Protein AF-A0A3N5EIU3-F1 (afdb_monomer)

Secondary structure (DSSP, 8-state):
-------SSS-S---S-HHHHHHHHHHHHHHHHHHHHHHHT--HHHHHHHHHHHHHHIIIIIHHHHHHHHHTT-TTHHHHHHHHHHHHHHHHHHHTTTTT-HHHHHHHHHHHHHHHHHHHHHHTT-

Structure (mmCIF, N/CA/C/O backbone):
data_AF-A0A3N5EIU3-F1
#
_entry.id   AF-A0A3N5EIU3-F1
#
loop_
_atom_site.group_PDB
_atom_site.id
_atom_site.type_symbol
_atom_site.label_atom_id
_atom_site.label_alt_id
_atom_site.label_comp_id
_atom_site.label_asym_id
_atom_site.label_entity_id
_atom_site.label_seq_id
_atom_site.pdbx_PDB_ins_code
_atom_site.Cartn_x
_atom_site.Cartn_y
_atom_site.Cartn_z
_atom_site.occupancy
_atom_site.B_iso_or_equiv
_atom_site.auth_seq_id
_atom_site.auth_comp_id
_atom_site.auth_asym_id
_atom_site.auth_atom_id
_atom_site.pdbx_PDB_model_num
ATOM 1 N N . MET A 1 1 ? 30.788 12.835 -22.966 1.00 32.69 1 MET A N 1
ATOM 2 C CA . MET A 1 1 ? 31.059 13.061 -21.532 1.00 32.69 1 MET A CA 1
ATOM 3 C C . MET A 1 1 ? 29.798 13.658 -20.934 1.00 32.69 1 MET A C 1
ATOM 5 O O . MET A 1 1 ? 29.533 14.825 -21.178 1.00 32.69 1 MET A O 1
ATOM 9 N N . VAL A 1 2 ? 28.958 12.848 -20.289 1.00 32.75 2 VAL A N 1
ATOM 10 C CA . VAL A 1 2 ? 27.750 13.352 -19.618 1.00 32.75 2 VAL A CA 1
ATOM 11 C C . VAL A 1 2 ? 28.156 13.711 -18.195 1.00 32.75 2 VAL A C 1
ATOM 13 O O . VAL A 1 2 ? 28.600 12.854 -17.438 1.00 32.75 2 VAL A O 1
ATOM 16 N N . THR A 1 3 ? 28.107 15.000 -17.883 1.00 31.33 3 THR A N 1
ATOM 17 C CA . THR A 1 3 ? 28.478 15.566 -16.587 1.00 31.33 3 THR A CA 1
ATOM 18 C C . THR A 1 3 ? 27.402 15.250 -15.554 1.00 31.33 3 THR A C 1
ATOM 20 O O . THR A 1 3 ? 26.261 15.689 -15.691 1.00 31.33 3 THR A O 1
ATOM 23 N N . THR A 1 4 ? 27.769 14.501 -14.517 1.00 38.25 4 THR A N 1
ATOM 24 C CA . THR A 1 4 ? 26.962 14.289 -13.312 1.00 38.25 4 THR A CA 1
ATOM 25 C C . THR A 1 4 ? 26.949 15.577 -12.492 1.00 38.25 4 THR A C 1
ATOM 27 O O . THR A 1 4 ? 28.001 16.026 -12.037 1.00 38.25 4 THR A O 1
ATOM 30 N N . ASN A 1 5 ? 25.775 16.182 -12.319 1.00 35.31 5 ASN A N 1
ATOM 31 C CA . ASN A 1 5 ? 25.589 17.297 -11.398 1.00 35.31 5 ASN A CA 1
ATOM 32 C C . ASN A 1 5 ? 25.242 16.722 -10.018 1.00 35.31 5 ASN A C 1
ATOM 34 O O . ASN A 1 5 ? 24.161 16.167 -9.836 1.00 35.31 5 ASN A O 1
ATOM 38 N N . SER A 1 6 ? 26.176 16.805 -9.073 1.00 38.69 6 SER A N 1
ATOM 39 C CA . SER A 1 6 ? 26.000 16.299 -7.710 1.00 38.69 6 SER A CA 1
ATOM 40 C C . SER A 1 6 ? 25.436 17.404 -6.814 1.00 38.69 6 SER A C 1
ATOM 42 O O . SER A 1 6 ? 26.116 18.392 -6.544 1.00 38.69 6 SER A O 1
ATOM 44 N N . ASN A 1 7 ? 24.201 17.232 -6.338 1.00 35.75 7 ASN A N 1
ATOM 45 C CA . ASN A 1 7 ? 23.595 18.062 -5.293 1.00 35.75 7 ASN A CA 1
ATOM 46 C C . ASN A 1 7 ? 23.994 17.513 -3.900 1.00 35.75 7 ASN A C 1
ATOM 48 O O . ASN A 1 7 ? 23.815 16.316 -3.676 1.00 35.75 7 ASN A O 1
ATOM 52 N N . PRO A 1 8 ? 24.530 18.317 -2.956 1.00 46.19 8 PRO A N 1
ATOM 53 C CA . PRO A 1 8 ? 25.157 17.789 -1.741 1.00 46.19 8 PRO A CA 1
ATOM 54 C C . PRO A 1 8 ? 24.219 17.613 -0.530 1.00 46.19 8 PRO A C 1
ATOM 56 O O . PRO A 1 8 ? 24.713 17.450 0.579 1.00 46.19 8 PRO A O 1
ATOM 59 N N . ASN A 1 9 ? 22.891 17.621 -0.692 1.00 50.84 9 ASN A N 1
ATOM 60 C CA . ASN A 1 9 ? 21.950 17.272 0.384 1.00 50.84 9 ASN A CA 1
ATOM 61 C C . ASN A 1 9 ? 20.634 16.724 -0.194 1.00 50.84 9 ASN A C 1
ATOM 63 O O . ASN A 1 9 ? 19.818 17.486 -0.7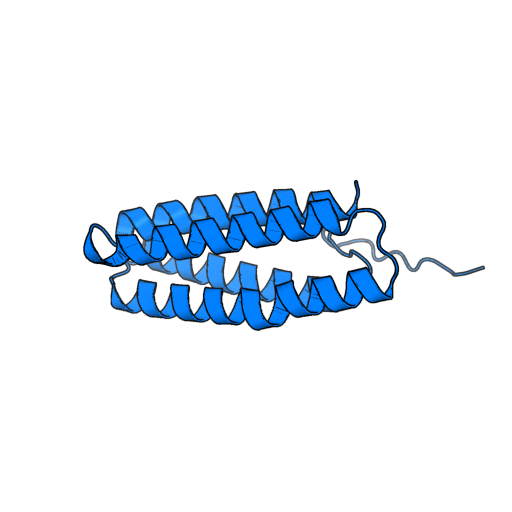08 1.00 50.84 9 ASN A O 1
ATOM 67 N N . GLY A 1 10 ? 20.410 15.413 -0.089 1.00 35.16 10 GLY A N 1
ATOM 68 C CA . GLY A 1 10 ? 19.163 14.760 -0.495 1.00 35.16 10 GLY A CA 1
ATOM 69 C C . GLY A 1 10 ? 19.290 13.241 -0.425 1.00 35.16 10 GLY A C 1
ATOM 70 O O . GLY A 1 10 ? 20.333 12.696 -0.768 1.00 35.16 10 GLY A O 1
ATOM 71 N N . SER A 1 11 ? 18.263 12.574 0.093 1.00 38.88 11 SER A N 1
ATOM 72 C CA . SER A 1 11 ? 18.171 11.116 0.237 1.00 38.88 11 SER A CA 1
ATOM 73 C C . SER A 1 11 ? 18.618 10.368 -1.030 1.00 38.88 11 SER A C 1
ATOM 75 O O . SER A 1 11 ? 18.296 10.793 -2.136 1.00 38.88 11 SER A O 1
ATOM 77 N N . LYS A 1 12 ? 19.320 9.236 -0.879 1.00 39.78 12 LYS A N 1
ATOM 78 C CA . LYS A 1 12 ? 19.574 8.272 -1.965 1.00 39.78 12 LYS A CA 1
ATOM 79 C C . LYS A 1 12 ? 18.238 7.666 -2.421 1.00 39.78 12 LYS A C 1
ATOM 81 O O . LYS A 1 12 ? 17.882 6.593 -1.956 1.00 39.78 12 LYS A O 1
ATOM 86 N N . ALA A 1 13 ? 17.500 8.357 -3.279 1.00 43.00 13 ALA A N 1
ATOM 87 C CA . ALA A 1 13 ? 16.305 7.811 -3.923 1.00 43.00 13 ALA A CA 1
ATOM 88 C C . ALA A 1 13 ? 16.033 8.425 -5.307 1.00 43.00 13 ALA A C 1
ATOM 90 O O . ALA A 1 13 ? 14.943 8.264 -5.832 1.00 43.00 13 ALA A O 1
ATOM 91 N N . ASP A 1 14 ? 17.011 9.093 -5.927 1.00 43.44 14 ASP A N 1
ATOM 92 C CA . ASP A 1 14 ? 16.886 9.522 -7.324 1.00 43.44 14 ASP A CA 1
ATOM 93 C C . ASP A 1 14 ? 17.255 8.339 -8.237 1.00 43.44 14 ASP A C 1
ATOM 95 O O . ASP A 1 14 ? 18.332 8.291 -8.844 1.00 43.44 14 ASP A O 1
ATOM 99 N N . THR A 1 15 ? 16.376 7.334 -8.319 1.00 51.88 15 THR A N 1
ATOM 100 C CA . THR A 1 15 ? 16.370 6.472 -9.506 1.00 51.88 15 THR A CA 1
ATOM 101 C C . THR A 1 15 ? 16.008 7.413 -10.664 1.00 51.88 15 THR A C 1
ATOM 103 O O . THR A 1 15 ? 15.101 8.228 -10.546 1.00 51.88 15 THR A O 1
ATOM 106 N N . ASN A 1 16 ? 16.750 7.435 -11.774 1.00 57.44 16 ASN A N 1
ATOM 107 C CA . ASN A 1 16 ? 16.537 8.420 -12.856 1.00 57.44 16 ASN A CA 1
ATOM 108 C C . ASN A 1 16 ? 15.216 8.193 -13.650 1.00 57.44 16 ASN A C 1
ATOM 110 O O . ASN A 1 16 ? 15.171 8.393 -14.865 1.00 57.44 16 ASN A O 1
ATOM 114 N N . ILE A 1 17 ? 14.142 7.738 -12.996 1.00 62.69 17 ILE A N 1
ATOM 115 C CA . ILE A 1 17 ? 12.846 7.368 -13.558 1.00 62.69 17 ILE A CA 1
ATOM 116 C C . ILE A 1 17 ? 11.780 8.327 -12.983 1.00 62.69 17 ILE A C 1
ATOM 118 O O . ILE A 1 17 ? 11.211 8.078 -11.929 1.00 62.69 17 ILE A O 1
ATOM 122 N N . PRO A 1 18 ? 11.406 9.414 -13.687 1.00 58.56 18 PRO A N 1
ATOM 123 C CA . PRO A 1 18 ? 10.511 10.458 -13.152 1.00 58.56 18 PRO A CA 1
ATOM 124 C C . PRO A 1 18 ? 9.097 10.004 -12.742 1.00 58.56 18 PRO A C 1
ATOM 126 O O . PRO A 1 18 ? 8.343 10.762 -12.122 1.00 58.56 18 PRO A O 1
ATOM 129 N N . LEU A 1 19 ? 8.680 8.815 -13.184 1.00 61.09 19 LEU A N 1
ATOM 130 C CA . LEU A 1 19 ? 7.389 8.227 -12.839 1.00 61.09 19 LEU A CA 1
ATOM 131 C C . LEU A 1 19 ? 7.424 7.536 -11.465 1.00 61.09 19 LEU A C 1
ATOM 133 O O . LEU A 1 19 ? 6.434 7.638 -10.737 1.00 61.09 19 LEU A O 1
ATOM 137 N N . ASP A 1 20 ? 8.569 6.949 -11.113 1.00 69.50 20 ASP A N 1
ATOM 138 C CA . ASP A 1 20 ? 8.878 6.322 -9.822 1.00 69.50 20 ASP A CA 1
ATOM 139 C C . ASP A 1 20 ? 8.779 7.366 -8.699 1.00 69.50 20 ASP A C 1
ATOM 141 O O . ASP A 1 20 ? 7.949 7.258 -7.801 1.00 69.50 20 ASP A O 1
ATOM 145 N N . ASP A 1 21 ? 9.451 8.508 -8.874 1.00 77.62 21 ASP A N 1
ATOM 146 C CA . ASP A 1 21 ? 9.386 9.674 -7.984 1.00 77.62 21 ASP A CA 1
ATOM 147 C C . ASP A 1 21 ? 7.960 10.109 -7.614 1.00 77.62 21 ASP A C 1
ATOM 149 O O . ASP A 1 21 ? 7.665 10.499 -6.479 1.00 77.62 21 ASP A O 1
ATOM 153 N N . LYS A 1 22 ? 7.053 10.129 -8.599 1.00 85.12 22 LYS A N 1
ATOM 154 C CA . LYS A 1 22 ? 5.656 10.524 -8.369 1.00 85.12 22 LYS A CA 1
ATOM 155 C C . LYS A 1 22 ? 4.873 9.410 -7.680 1.00 85.12 22 LYS A C 1
ATOM 157 O O . LYS A 1 22 ? 4.017 9.731 -6.857 1.00 85.12 22 LYS A O 1
ATOM 162 N N . GLY A 1 23 ? 5.156 8.152 -8.013 1.00 87.88 23 GLY A N 1
ATOM 163 C CA . GLY A 1 23 ? 4.583 6.983 -7.353 1.00 87.88 23 GLY A CA 1
ATOM 164 C C . GLY A 1 23 ? 4.976 6.928 -5.880 1.00 87.88 23 GLY A C 1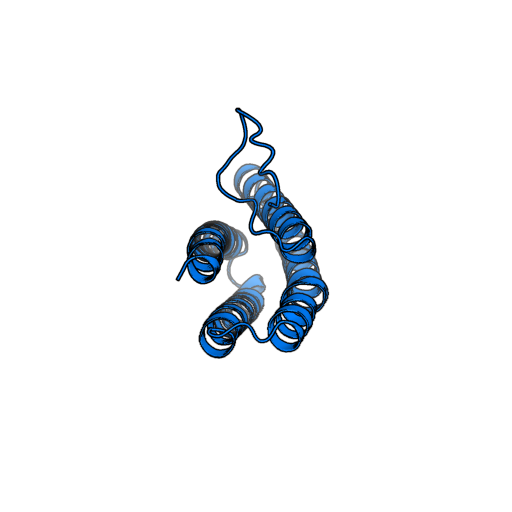
ATOM 165 O O . GLY A 1 23 ? 4.097 6.957 -5.019 1.00 87.88 23 GLY A O 1
ATOM 166 N N . HIS A 1 24 ? 6.274 6.967 -5.584 1.00 86.31 24 HIS A N 1
ATOM 167 C CA . HIS A 1 24 ? 6.811 6.962 -4.225 1.00 86.31 24 HIS A CA 1
ATOM 168 C C . HIS A 1 24 ? 6.257 8.100 -3.376 1.00 86.31 24 HIS A C 1
ATOM 170 O O . HIS A 1 24 ? 5.730 7.851 -2.291 1.00 86.31 24 HIS A O 1
ATOM 176 N N . ARG A 1 25 ? 6.254 9.341 -3.887 1.00 89.44 25 ARG A N 1
ATOM 177 C CA . ARG A 1 25 ? 5.617 10.459 -3.172 1.00 89.44 25 ARG A CA 1
ATOM 178 C C . ARG A 1 25 ? 4.150 10.179 -2.868 1.00 89.44 25 ARG A C 1
ATOM 180 O O . ARG A 1 25 ? 3.713 10.422 -1.745 1.00 89.44 25 ARG A O 1
ATOM 187 N N . LYS A 1 26 ? 3.394 9.636 -3.830 1.00 93.25 26 LYS A N 1
ATOM 188 C CA . LYS A 1 26 ? 1.976 9.346 -3.610 1.00 93.25 26 LYS A CA 1
ATOM 189 C C . LYS A 1 26 ? 1.762 8.270 -2.547 1.00 93.25 26 LYS A C 1
ATOM 191 O O . LYS A 1 26 ? 0.855 8.396 -1.727 1.00 93.25 26 LYS A O 1
ATOM 196 N N . LEU A 1 27 ? 2.585 7.228 -2.544 1.00 94.56 27 LEU A N 1
ATOM 197 C CA . LEU A 1 27 ? 2.485 6.161 -1.556 1.00 94.56 27 LEU A CA 1
ATOM 198 C C . LEU A 1 27 ? 2.902 6.640 -0.155 1.00 94.56 27 LEU A C 1
ATOM 200 O O . LEU A 1 27 ? 2.236 6.302 0.823 1.00 94.56 27 LEU A O 1
ATOM 204 N N . ILE A 1 28 ? 3.920 7.502 -0.057 1.00 92.69 28 ILE A N 1
ATOM 205 C CA . ILE A 1 28 ? 4.321 8.164 1.195 1.00 92.69 28 ILE A CA 1
ATOM 206 C C . ILE A 1 28 ? 3.188 9.046 1.737 1.00 92.69 28 ILE A C 1
ATOM 208 O O . ILE A 1 28 ? 2.912 8.994 2.933 1.00 92.69 28 ILE A O 1
ATOM 212 N N . GLU A 1 29 ? 2.482 9.806 0.892 1.00 95.94 29 GLU A N 1
ATOM 213 C CA . GLU A 1 29 ? 1.300 10.578 1.315 1.00 95.94 29 GLU A CA 1
ATOM 214 C C . GLU A 1 29 ? 0.209 9.679 1.915 1.00 95.94 29 GLU A C 1
ATOM 216 O O . GLU A 1 29 ? -0.352 9.996 2.967 1.00 95.94 29 GLU A O 1
ATOM 221 N N . ILE A 1 30 ? -0.087 8.547 1.263 1.00 97.75 30 ILE A N 1
ATOM 222 C CA . ILE A 1 30 ? -1.062 7.564 1.759 1.00 97.75 30 ILE A CA 1
ATOM 223 C C . ILE A 1 30 ? -0.603 7.006 3.112 1.00 97.75 30 ILE A C 1
ATOM 225 O O . ILE A 1 30 ? -1.389 6.954 4.056 1.00 97.75 30 ILE A O 1
ATOM 229 N N . HIS A 1 31 ? 0.675 6.647 3.236 1.00 97.12 31 HIS A N 1
ATOM 230 C CA . HIS A 1 31 ? 1.261 6.160 4.482 1.00 97.12 31 HIS A CA 1
ATOM 231 C C . HIS A 1 31 ? 1.191 7.202 5.611 1.00 97.12 31 HIS A C 1
ATOM 233 O O . HIS A 1 31 ? 0.787 6.886 6.729 1.00 97.12 31 HIS A O 1
ATOM 239 N N . SER A 1 32 ? 1.484 8.473 5.327 1.00 96.94 32 SER A N 1
ATOM 240 C CA . SER A 1 32 ? 1.304 9.566 6.288 1.00 96.94 32 SER A CA 1
ATOM 241 C C . SER A 1 32 ? -0.150 9.703 6.747 1.00 96.94 32 SER A C 1
ATOM 243 O O . SER A 1 32 ? -0.395 9.927 7.933 1.00 96.94 32 SER A O 1
ATOM 245 N N . HIS A 1 33 ? -1.121 9.528 5.845 1.00 97.75 33 HIS A N 1
ATOM 246 C CA . HIS A 1 33 ? -2.535 9.525 6.216 1.00 97.75 33 HIS A CA 1
ATOM 247 C C . HIS A 1 33 ? -2.870 8.344 7.143 1.00 97.75 33 HIS A C 1
ATOM 249 O O . HIS A 1 33 ? -3.480 8.554 8.191 1.00 97.75 33 HIS A O 1
ATOM 255 N N . ILE A 1 34 ? -2.391 7.132 6.841 1.00 98.00 34 ILE A N 1
ATOM 256 C CA . ILE A 1 34 ? -2.554 5.958 7.718 1.00 98.00 34 ILE A CA 1
ATOM 257 C C . ILE A 1 34 ? -2.026 6.250 9.128 1.00 98.00 34 ILE A C 1
ATOM 259 O O . ILE A 1 34 ? -2.730 6.012 10.110 1.00 98.00 34 ILE A O 1
ATOM 263 N N . LYS A 1 35 ? -0.826 6.829 9.247 1.00 97.19 35 LYS A N 1
ATOM 264 C CA . LYS A 1 35 ? -0.232 7.186 10.547 1.00 97.19 35 LYS A CA 1
ATOM 265 C C . LYS A 1 35 ? -1.065 8.194 11.326 1.00 97.19 35 LYS A C 1
ATOM 267 O O . LYS A 1 35 ? -1.202 8.066 12.541 1.00 97.19 35 LYS A O 1
ATOM 272 N N . ASN A 1 36 ? -1.641 9.180 10.645 1.00 97.75 36 ASN A N 1
ATOM 273 C CA . ASN A 1 36 ? -2.530 10.142 11.289 1.00 97.75 36 ASN A CA 1
ATOM 274 C C . ASN A 1 36 ? -3.775 9.448 11.851 1.00 97.75 36 ASN A C 1
ATOM 276 O O . ASN A 1 36 ? -4.108 9.668 13.012 1.00 97.75 36 ASN A O 1
ATOM 280 N N . LEU A 1 37 ? -4.394 8.551 11.077 1.00 97.31 37 LEU A N 1
ATOM 281 C CA . LEU A 1 37 ? -5.556 7.768 11.509 1.00 97.31 37 LEU A CA 1
ATOM 282 C C . LEU A 1 37 ? -5.227 6.814 12.664 1.00 97.31 37 LEU A C 1
ATOM 284 O O . LEU A 1 37 ? -6.045 6.621 13.562 1.00 97.31 37 LEU A O 1
ATOM 288 N N . LEU A 1 38 ? -4.021 6.243 12.691 1.00 96.81 38 LEU A N 1
ATOM 289 C CA . LEU A 1 38 ? -3.560 5.435 13.821 1.00 96.81 38 LEU A CA 1
ATOM 290 C C . LEU A 1 38 ? -3.495 6.235 15.127 1.00 96.81 38 LEU A C 1
ATOM 292 O O . LEU A 1 38 ? -3.806 5.690 16.186 1.00 96.81 38 LEU A O 1
ATOM 296 N N . ASN A 1 39 ? -3.124 7.514 15.048 1.00 95.88 39 ASN A N 1
ATOM 297 C CA . ASN A 1 39 ? -3.027 8.400 16.206 1.00 95.88 39 ASN A CA 1
ATOM 298 C C . ASN A 1 39 ? -4.384 8.979 16.630 1.00 95.88 39 ASN A C 1
ATOM 300 O O . ASN A 1 39 ? -4.609 9.179 17.822 1.00 95.88 39 ASN A O 1
ATOM 304 N N . SER A 1 40 ? -5.278 9.267 15.679 1.00 95.75 40 SER A N 1
ATOM 305 C CA . SER A 1 40 ? -6.581 9.894 15.946 1.00 95.75 40 SER A CA 1
ATOM 306 C C . SER A 1 40 ? -7.733 8.906 16.161 1.00 95.75 40 SER A C 1
ATOM 308 O O . SER A 1 40 ? -8.802 9.326 16.598 1.00 95.75 40 SER A O 1
ATOM 310 N N . GLY A 1 41 ? -7.528 7.611 15.898 1.00 93.69 41 GLY A N 1
ATOM 311 C CA . GLY A 1 41 ? -8.557 6.577 16.043 1.00 93.69 41 GLY A CA 1
ATOM 312 C C . GLY A 1 41 ? -9.421 6.420 14.792 1.00 93.69 41 GLY A C 1
ATOM 313 O O . GLY A 1 41 ? -10.622 6.684 14.821 1.00 93.69 41 GLY A O 1
ATOM 314 N N . GLY A 1 42 ? -8.801 5.986 13.694 1.00 93.12 42 GLY A N 1
ATOM 315 C CA . GLY A 1 42 ? -9.464 5.780 12.411 1.00 93.12 42 GLY A CA 1
ATOM 316 C C . GLY A 1 42 ? -10.572 4.723 12.438 1.00 93.12 42 GLY A C 1
ATOM 317 O O . GLY A 1 42 ? -10.593 3.796 13.251 1.00 93.12 42 GLY A O 1
ATOM 318 N N . ASN A 1 43 ? -11.505 4.863 11.505 1.00 93.81 43 ASN A N 1
ATOM 319 C CA . ASN A 1 43 ? -12.688 4.027 11.378 1.00 93.81 43 ASN A CA 1
ATOM 320 C C . ASN A 1 43 ? -12.781 3.372 9.983 1.00 93.81 43 ASN A C 1
ATOM 322 O O . ASN A 1 43 ? -11.881 3.449 9.145 1.00 93.81 43 ASN A O 1
ATOM 326 N N . LYS A 1 44 ? -13.890 2.669 9.737 1.00 93.44 44 LYS A N 1
ATOM 327 C CA . LYS A 1 44 ? -14.127 1.940 8.483 1.00 93.44 44 LYS A CA 1
ATOM 328 C C . LYS A 1 44 ? -14.234 2.854 7.252 1.00 93.44 44 LYS A C 1
ATOM 330 O O . LYS A 1 44 ? -13.811 2.444 6.170 1.00 93.44 44 LYS A O 1
ATOM 335 N N . ASN A 1 45 ? -14.818 4.043 7.385 1.00 94.50 45 ASN A N 1
ATOM 336 C CA . ASN A 1 45 ? -14.933 4.983 6.269 1.00 94.50 45 ASN A CA 1
ATOM 337 C C . ASN A 1 45 ? -13.546 5.486 5.870 1.00 94.50 45 ASN A C 1
ATOM 339 O O . ASN A 1 45 ? -13.206 5.410 4.694 1.00 94.50 45 ASN A O 1
ATOM 343 N N . ASP A 1 46 ? -12.708 5.837 6.849 1.00 96.00 46 ASP A N 1
ATOM 344 C CA . ASP A 1 46 ? -11.323 6.245 6.588 1.00 96.00 46 ASP A CA 1
ATOM 345 C C . ASP A 1 46 ? -10.543 5.127 5.877 1.00 96.00 46 ASP A C 1
ATOM 347 O O . ASP A 1 46 ? -9.858 5.360 4.884 1.00 96.00 46 ASP A O 1
ATOM 351 N N . LEU A 1 47 ? -10.704 3.870 6.313 1.00 95.50 47 LEU A N 1
ATOM 352 C CA . LEU A 1 47 ? -10.117 2.724 5.610 1.00 95.50 47 LEU A CA 1
ATOM 353 C C . LEU A 1 47 ? -10.621 2.588 4.173 1.00 95.50 47 LEU A C 1
ATOM 355 O O . LEU A 1 47 ? -9.845 2.249 3.285 1.00 95.50 47 LEU A O 1
ATOM 359 N N . THR A 1 48 ? -11.905 2.839 3.934 1.00 95.25 48 THR A N 1
ATOM 360 C CA . THR A 1 48 ? -12.480 2.783 2.584 1.00 95.25 48 THR A CA 1
ATOM 361 C C . THR A 1 48 ? -11.811 3.813 1.673 1.00 95.25 48 THR A C 1
ATOM 363 O O . THR A 1 48 ? -11.432 3.478 0.549 1.00 95.25 48 THR A O 1
ATOM 366 N N . GLU A 1 49 ? -11.582 5.029 2.170 1.00 96.38 49 GLU A N 1
ATOM 367 C CA . GLU A 1 49 ? -10.849 6.077 1.451 1.00 96.38 49 GLU A CA 1
ATOM 368 C C . GLU A 1 49 ? -9.386 5.688 1.198 1.00 96.38 49 GLU A C 1
ATOM 370 O O . GLU A 1 49 ? -8.878 5.863 0.089 1.00 96.38 49 GLU A O 1
ATOM 375 N N . ILE A 1 50 ? -8.721 5.089 2.188 1.00 97.88 50 ILE A N 1
ATOM 376 C CA . ILE A 1 50 ? -7.338 4.600 2.075 1.00 97.88 50 ILE A CA 1
ATOM 377 C C . ILE A 1 50 ? -7.235 3.517 0.993 1.00 97.88 50 ILE A C 1
ATOM 379 O O . ILE A 1 50 ? -6.357 3.588 0.135 1.00 97.88 50 ILE A O 1
ATOM 383 N N . PHE A 1 51 ? -8.145 2.538 0.974 1.00 97.44 51 PHE A N 1
ATOM 384 C CA . PHE A 1 51 ? -8.158 1.495 -0.058 1.00 97.44 51 PHE A CA 1
ATOM 385 C C . PHE A 1 51 ? -8.475 2.047 -1.444 1.00 97.44 51 PHE A C 1
ATOM 387 O O . PHE A 1 51 ? -7.895 1.580 -2.426 1.00 97.44 51 PHE A O 1
ATOM 394 N N . PHE A 1 52 ? -9.346 3.052 -1.546 1.00 97.12 52 PHE A N 1
ATOM 395 C CA . PHE A 1 52 ? -9.576 3.745 -2.809 1.00 97.12 52 PHE A CA 1
ATOM 396 C C . PHE A 1 52 ? -8.301 4.448 -3.297 1.00 97.12 52 PHE A C 1
ATOM 398 O O . PHE A 1 52 ? -7.915 4.289 -4.455 1.00 97.12 52 PHE A O 1
ATOM 405 N N . ALA A 1 53 ? -7.591 5.148 -2.407 1.00 97.62 53 ALA A N 1
ATOM 406 C CA . ALA A 1 53 ? -6.325 5.801 -2.731 1.00 97.62 53 ALA A CA 1
ATOM 407 C C . ALA A 1 53 ? -5.228 4.802 -3.140 1.00 97.62 53 ALA A C 1
ATOM 409 O O . ALA A 1 53 ? -4.496 5.060 -4.095 1.00 97.62 53 ALA A O 1
ATOM 410 N N . LEU A 1 54 ? -5.138 3.651 -2.466 1.00 97.81 54 LEU A N 1
ATOM 411 C CA . LEU A 1 54 ? -4.212 2.569 -2.816 1.00 97.81 54 LEU A CA 1
ATOM 412 C C . LEU A 1 54 ? -4.555 1.926 -4.164 1.00 97.81 54 LEU A C 1
ATOM 414 O O . LEU A 1 54 ? -3.647 1.634 -4.939 1.00 97.81 54 LEU A O 1
ATOM 418 N N . SER A 1 55 ? -5.847 1.759 -4.462 1.00 95.94 55 SER A N 1
ATOM 419 C CA . SER A 1 55 ? -6.308 1.235 -5.754 1.00 95.94 55 SER A CA 1
ATOM 420 C C . SER A 1 55 ? -5.944 2.174 -6.891 1.00 95.94 55 SER A C 1
ATOM 422 O O . SER A 1 55 ? -5.277 1.788 -7.849 1.00 95.94 55 SER A O 1
ATOM 424 N N . TYR A 1 56 ? -6.258 3.457 -6.713 1.00 95.56 56 TYR A N 1
ATOM 425 C CA . TYR A 1 56 ? -5.833 4.491 -7.640 1.00 95.56 56 TYR A CA 1
ATOM 426 C C . TYR A 1 56 ? -4.310 4.503 -7.817 1.00 95.56 56 TYR A C 1
ATOM 428 O O . TYR A 1 56 ? -3.828 4.659 -8.940 1.00 95.56 56 TYR A O 1
ATOM 436 N N . PHE A 1 57 ? -3.548 4.328 -6.732 1.00 95.69 57 PHE A N 1
ATOM 437 C CA . PHE A 1 57 ? -2.091 4.285 -6.777 1.00 95.69 57 PHE A CA 1
ATOM 438 C C . PHE A 1 57 ? -1.573 3.142 -7.664 1.00 95.69 57 PHE A C 1
ATOM 440 O O . PHE A 1 57 ? -0.829 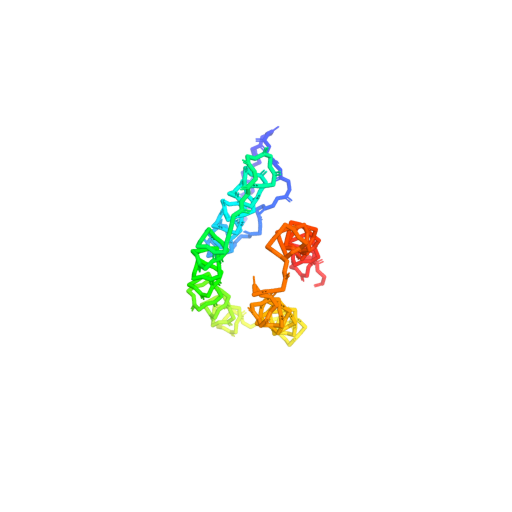3.411 -8.611 1.00 95.69 57 PHE A O 1
ATOM 447 N N . TYR A 1 58 ? -1.978 1.891 -7.418 1.00 94.12 58 TYR A N 1
ATOM 448 C CA . TYR A 1 58 ? -1.440 0.776 -8.201 1.00 94.12 58 TYR A CA 1
ATOM 449 C C . TYR A 1 58 ? -1.881 0.819 -9.671 1.00 94.12 58 TYR A C 1
ATOM 451 O O . TYR A 1 58 ? -1.092 0.481 -10.553 1.00 94.12 58 TYR A O 1
ATOM 459 N N . GLU A 1 59 ? -3.084 1.318 -9.967 1.00 92.81 59 GLU A N 1
ATOM 460 C CA . GLU A 1 59 ? -3.567 1.460 -11.346 1.00 92.81 59 GLU A CA 1
ATOM 461 C C . GLU A 1 59 ? -2.828 2.560 -12.120 1.00 92.81 59 GLU A C 1
ATOM 463 O O . GLU A 1 59 ? -2.598 2.444 -13.326 1.00 92.81 59 GLU A O 1
ATOM 468 N N . ASN A 1 60 ? -2.449 3.648 -11.442 1.00 91.44 60 ASN A N 1
ATOM 469 C CA . ASN A 1 60 ? -1.925 4.838 -12.109 1.00 91.44 60 ASN A CA 1
ATOM 470 C C . ASN A 1 60 ? -0.413 4.994 -12.069 1.00 91.44 60 ASN A C 1
ATOM 472 O O . ASN A 1 60 ? 0.095 5.754 -12.898 1.00 91.44 60 ASN A O 1
ATOM 476 N N . TYR A 1 61 ? 0.276 4.333 -11.144 1.00 92.69 61 TYR A N 1
ATOM 477 C CA . TYR A 1 61 ? 1.726 4.428 -11.000 1.00 92.69 61 TYR A CA 1
ATOM 478 C C . TYR A 1 61 ? 2.396 3.104 -11.354 1.00 92.69 61 TYR A C 1
ATOM 480 O O . TYR A 1 61 ? 3.113 3.075 -12.351 1.00 92.69 61 TYR A O 1
ATOM 488 N N . LEU A 1 62 ? 2.073 2.007 -10.658 1.00 93.50 62 LEU A N 1
ATOM 489 C CA . LEU A 1 62 ? 2.744 0.714 -10.868 1.00 93.50 62 LEU A CA 1
ATOM 490 C C . LEU A 1 62 ? 2.579 0.192 -12.305 1.00 93.50 62 LEU A C 1
ATOM 492 O O . LEU A 1 62 ? 3.556 -0.166 -12.956 1.00 93.50 62 LEU A O 1
ATOM 496 N N . ILE A 1 63 ? 1.362 0.233 -12.860 1.00 89.44 63 ILE A N 1
ATOM 497 C CA . ILE A 1 63 ? 1.125 -0.206 -14.251 1.00 89.44 63 ILE A CA 1
ATOM 498 C C . ILE A 1 63 ? 1.906 0.657 -15.254 1.00 89.44 63 ILE A C 1
ATOM 500 O O . ILE A 1 63 ? 2.477 0.153 -16.223 1.00 89.44 63 ILE A O 1
ATOM 504 N N . LYS A 1 64 ? 1.931 1.980 -15.053 1.00 91.94 64 LYS A N 1
ATOM 505 C CA . LYS A 1 64 ? 2.626 2.896 -15.971 1.00 91.94 64 LYS A CA 1
ATOM 506 C C . LYS A 1 64 ? 4.142 2.732 -15.881 1.00 91.94 64 LYS A C 1
ATOM 508 O O . LYS A 1 64 ? 4.826 2.867 -16.895 1.00 91.94 64 LYS A O 1
ATOM 513 N N . GLU A 1 65 ? 4.647 2.431 -14.694 1.00 92.19 65 GLU A N 1
ATOM 514 C CA . GLU A 1 65 ? 6.049 2.130 -14.44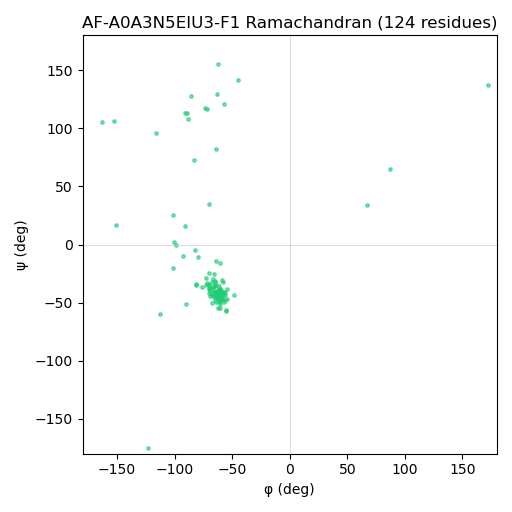2 1.00 92.19 65 GLU A CA 1
ATOM 515 C C . GLU A 1 65 ? 6.479 0.853 -15.154 1.00 92.19 65 GLU A C 1
ATOM 517 O O . GLU A 1 65 ? 7.442 0.888 -15.912 1.00 92.19 65 GLU A O 1
ATOM 522 N N . GLU A 1 66 ? 5.714 -0.234 -15.045 1.00 92.56 66 GLU A N 1
ATOM 523 C CA . GLU A 1 66 ? 6.002 -1.468 -15.787 1.00 92.56 66 GLU A CA 1
ATOM 524 C C . GLU A 1 66 ? 6.032 -1.239 -17.303 1.00 92.56 66 GLU A C 1
ATOM 526 O O . GLU A 1 66 ? 6.907 -1.755 -18.001 1.00 92.56 66 GLU A O 1
ATOM 531 N N . ILE A 1 67 ? 5.109 -0.425 -17.831 1.00 92.06 67 ILE A N 1
ATOM 532 C CA . ILE A 1 67 ? 5.100 -0.045 -19.251 1.00 92.06 67 ILE A CA 1
ATOM 533 C C . ILE A 1 67 ? 6.389 0.700 -19.623 1.00 92.06 67 ILE A C 1
ATOM 535 O O . ILE A 1 67 ? 6.954 0.449 -20.691 1.00 92.06 67 ILE A O 1
ATOM 539 N N . LEU A 1 68 ? 6.849 1.620 -18.773 1.00 90.69 68 LEU A N 1
ATOM 540 C CA . LEU A 1 68 ? 8.074 2.383 -18.993 1.00 90.69 68 LEU A CA 1
ATOM 541 C C . LEU A 1 68 ? 9.316 1.486 -18.920 1.00 90.69 68 LEU A C 1
ATOM 543 O O . LEU A 1 68 ? 10.103 1.470 -19.866 1.00 90.69 68 LEU A O 1
ATOM 547 N N . LEU A 1 69 ? 9.448 0.689 -17.860 1.00 90.31 69 LEU A N 1
ATOM 548 C CA . LEU A 1 69 ? 10.548 -0.256 -17.660 1.00 90.31 69 LEU A CA 1
ATOM 549 C C . LEU A 1 69 ? 10.645 -1.256 -18.815 1.00 90.31 69 LEU A C 1
ATOM 551 O O . LEU A 1 69 ? 11.728 -1.488 -19.354 1.00 90.31 69 LEU A O 1
ATOM 555 N N . LYS A 1 70 ? 9.503 -1.775 -19.283 1.00 93.31 70 LYS A N 1
ATOM 556 C CA . LYS A 1 70 ? 9.441 -2.649 -20.459 1.00 93.31 70 LYS A CA 1
ATOM 557 C C . LYS A 1 70 ? 9.942 -1.959 -21.724 1.00 93.31 70 LYS A C 1
ATOM 559 O O . LYS A 1 70 ? 10.694 -2.560 -22.486 1.00 93.31 70 LYS A O 1
ATOM 564 N N . ARG A 1 71 ? 9.546 -0.703 -21.962 1.00 92.44 71 ARG A N 1
ATOM 565 C CA . ARG A 1 71 ? 10.010 0.085 -23.122 1.00 92.44 71 ARG A CA 1
ATOM 566 C C . ARG A 1 71 ? 11.507 0.376 -23.067 1.00 92.44 71 ARG A C 1
ATOM 568 O O . ARG A 1 71 ? 12.135 0.465 -24.115 1.00 92.44 71 ARG A O 1
ATOM 575 N N . MET A 1 72 ? 12.058 0.514 -21.867 1.00 90.12 72 MET A N 1
ATOM 576 C CA . MET A 1 72 ? 13.485 0.737 -21.638 1.00 90.12 72 MET A CA 1
ATOM 577 C C . MET A 1 72 ? 14.313 -0.555 -21.670 1.00 90.12 72 MET A C 1
ATOM 579 O O . MET A 1 72 ? 15.535 -0.482 -21.588 1.00 90.12 72 MET A O 1
ATOM 583 N N . GLY A 1 73 ? 13.677 -1.725 -21.796 1.00 89.88 73 GLY A N 1
ATOM 584 C CA . GLY A 1 73 ? 14.373 -3.011 -21.775 1.00 89.88 73 GLY A CA 1
ATOM 585 C C . GLY A 1 73 ? 14.983 -3.331 -20.411 1.00 89.88 73 GLY A C 1
ATOM 586 O O . GLY A 1 73 ? 16.060 -3.919 -20.353 1.00 89.88 73 GLY A O 1
ATOM 587 N N . TYR A 1 74 ? 14.326 -2.915 -19.323 1.00 87.81 74 TYR A N 1
ATOM 588 C CA . TYR A 1 74 ? 14.809 -3.158 -17.968 1.00 87.81 74 TYR A CA 1
ATOM 589 C C . TYR A 1 74 ? 14.997 -4.670 -17.718 1.00 87.81 74 TYR A C 1
ATOM 591 O O . TYR A 1 74 ? 14.031 -5.429 -17.852 1.00 87.81 74 TYR A O 1
ATOM 599 N N . PRO A 1 75 ? 16.215 -5.125 -17.369 1.00 87.31 75 PRO A N 1
ATOM 600 C CA . PRO A 1 75 ? 16.553 -6.548 -17.344 1.00 87.31 75 PRO A CA 1
ATOM 601 C C . PRO A 1 75 ? 15.796 -7.335 -16.267 1.00 87.31 75 PRO A C 1
ATOM 603 O O . PRO A 1 75 ? 15.478 -8.501 -16.481 1.00 87.31 75 PRO A O 1
ATOM 606 N N . ASN A 1 76 ? 15.439 -6.688 -15.153 1.00 88.31 76 ASN A N 1
ATOM 607 C CA . ASN A 1 76 ? 14.801 -7.327 -13.997 1.00 88.31 76 ASN A CA 1
ATOM 608 C C . ASN A 1 76 ? 13.279 -7.090 -13.935 1.00 88.31 76 ASN A C 1
ATOM 610 O O . ASN A 1 76 ? 12.678 -7.159 -12.862 1.00 88.31 76 ASN A O 1
ATOM 614 N N . LEU A 1 77 ? 12.635 -6.831 -15.082 1.00 90.25 77 LEU A N 1
ATOM 615 C CA . LEU A 1 77 ? 11.202 -6.517 -15.160 1.00 90.25 77 LEU A CA 1
ATOM 616 C C . LEU A 1 77 ? 10.309 -7.582 -14.505 1.00 90.25 77 LEU A C 1
ATOM 618 O O . LEU A 1 77 ? 9.322 -7.236 -13.868 1.00 90.25 77 LEU A O 1
ATOM 622 N N . GLU A 1 78 ? 10.642 -8.866 -14.641 1.00 92.19 78 GLU A N 1
ATOM 623 C CA . GLU A 1 78 ? 9.837 -9.947 -14.058 1.00 92.19 78 GLU A CA 1
ATOM 624 C C . GLU A 1 78 ? 9.832 -9.906 -12.523 1.00 92.19 78 GLU A C 1
ATOM 626 O O . GLU A 1 78 ? 8.767 -9.990 -11.911 1.00 92.19 78 GLU A O 1
ATOM 631 N N . CYS A 1 79 ? 11.004 -9.708 -11.911 1.00 90.75 79 CYS A N 1
ATOM 632 C CA . CYS A 1 79 ? 11.146 -9.560 -10.463 1.00 90.75 79 CYS A CA 1
ATOM 633 C C . CYS A 1 79 ? 10.388 -8.319 -9.961 1.00 90.75 79 CYS A C 1
ATOM 635 O O . CYS A 1 79 ? 9.599 -8.405 -9.018 1.00 90.75 79 CYS A O 1
ATOM 637 N N . HIS A 1 80 ? 10.551 -7.190 -10.661 1.00 91.88 80 HIS A N 1
ATOM 638 C CA . HIS A 1 80 ? 9.853 -5.933 -10.371 1.00 91.88 80 HIS A CA 1
ATOM 639 C C . HIS A 1 80 ? 8.328 -6.104 -10.398 1.00 91.88 80 HIS A C 1
ATOM 641 O O . HIS A 1 80 ? 7.625 -5.769 -9.443 1.00 91.88 80 HIS A O 1
ATOM 647 N N . SER A 1 81 ? 7.810 -6.729 -11.457 1.00 93.31 81 SER A N 1
ATOM 648 C CA . SER A 1 81 ? 6.381 -7.007 -11.598 1.00 93.31 81 SER A CA 1
ATOM 649 C C . SER A 1 81 ? 5.839 -7.975 -10.547 1.00 93.31 81 SER A C 1
ATOM 651 O O . SER A 1 81 ? 4.676 -7.863 -10.154 1.00 93.31 81 SER A O 1
ATOM 653 N N . GLU A 1 82 ? 6.626 -8.940 -10.066 1.00 94.88 82 GLU A N 1
ATOM 654 C CA . GLU A 1 82 ? 6.166 -9.813 -8.979 1.00 94.88 82 GLU A CA 1
ATOM 655 C C . GLU A 1 82 ? 6.100 -9.076 -7.633 1.00 94.88 82 GLU A C 1
ATOM 657 O O . GLU A 1 82 ? 5.170 -9.323 -6.855 1.00 94.88 82 GLU A O 1
ATOM 662 N N . SER A 1 83 ? 6.993 -8.108 -7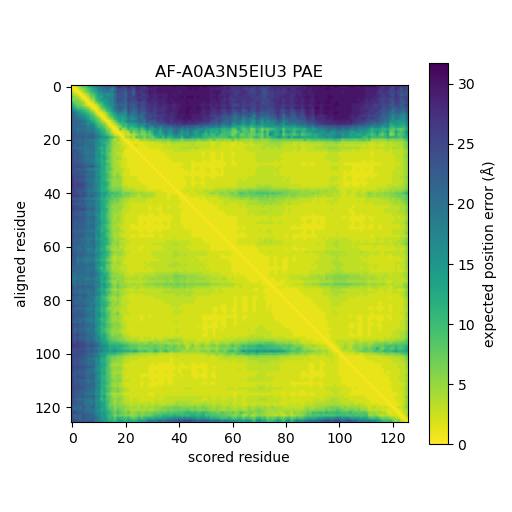.389 1.00 94.31 83 SER A N 1
ATOM 663 C CA . SER A 1 83 ? 6.876 -7.192 -6.244 1.00 94.31 83 SER A CA 1
ATOM 664 C C . SER A 1 83 ? 5.551 -6.417 -6.289 1.00 94.31 83 SER A C 1
ATOM 666 O O . SER A 1 83 ? 4.790 -6.429 -5.316 1.00 94.31 83 SER A O 1
ATOM 668 N N . HIS A 1 84 ? 5.196 -5.846 -7.446 1.00 95.75 84 HIS A N 1
ATOM 669 C CA . HIS A 1 84 ? 3.919 -5.144 -7.641 1.00 95.75 84 HIS A CA 1
ATOM 670 C C . HIS A 1 84 ? 2.704 -6.045 -7.422 1.00 95.75 84 HIS A C 1
ATOM 672 O O . HIS A 1 84 ? 1.755 -5.681 -6.724 1.00 95.75 84 HIS A O 1
ATOM 678 N N . LYS A 1 85 ? 2.715 -7.253 -7.992 1.00 96.31 85 LYS A N 1
ATOM 679 C CA . LYS A 1 85 ? 1.621 -8.215 -7.805 1.00 96.31 85 LYS A CA 1
ATOM 680 C C . LYS A 1 85 ? 1.467 -8.602 -6.339 1.00 96.31 85 LYS A C 1
ATOM 682 O O . LYS A 1 85 ? 0.341 -8.708 -5.855 1.00 96.31 85 LYS A O 1
ATOM 687 N N . THR A 1 86 ? 2.574 -8.801 -5.626 1.00 95.81 86 THR A N 1
ATOM 688 C CA . THR A 1 86 ? 2.559 -9.117 -4.192 1.00 95.81 86 THR A CA 1
ATOM 689 C C . THR A 1 86 ? 1.962 -7.970 -3.381 1.00 95.81 86 THR A C 1
ATOM 691 O O . THR A 1 86 ? 1.110 -8.221 -2.523 1.00 95.81 86 THR A O 1
ATOM 694 N N . PHE A 1 87 ? 2.315 -6.725 -3.716 1.00 96.50 87 PHE A N 1
ATOM 695 C CA . PHE A 1 87 ? 1.696 -5.532 -3.146 1.00 96.50 87 PHE A CA 1
ATOM 696 C C . PHE A 1 87 ? 0.180 -5.531 -3.315 1.00 96.50 87 PHE A C 1
ATOM 698 O O . PHE A 1 87 ? -0.558 -5.531 -2.327 1.00 96.50 87 PHE A O 1
ATOM 705 N N . ILE A 1 88 ? -0.291 -5.636 -4.557 1.00 96.69 88 ILE A N 1
ATOM 706 C CA . ILE A 1 88 ? -1.720 -5.601 -4.889 1.00 96.69 88 ILE A CA 1
ATOM 707 C C . ILE A 1 88 ? -2.479 -6.725 -4.169 1.00 96.69 88 ILE A C 1
ATOM 709 O O . ILE A 1 88 ? -3.494 -6.469 -3.520 1.00 96.69 88 ILE A O 1
ATOM 713 N N . ARG A 1 89 ? -1.964 -7.965 -4.194 1.00 96.94 89 ARG A N 1
ATOM 714 C CA . ARG A 1 89 ? -2.588 -9.109 -3.501 1.00 96.94 89 ARG A CA 1
ATOM 715 C C . ARG A 1 89 ? -2.734 -8.861 -1.998 1.00 96.94 89 ARG A C 1
ATOM 717 O O . ARG A 1 89 ? -3.757 -9.222 -1.413 1.00 96.94 89 ARG A O 1
ATOM 724 N N . LYS A 1 90 ? -1.723 -8.271 -1.351 1.00 96.38 90 LYS A N 1
ATOM 725 C CA . LYS A 1 90 ? -1.771 -7.973 0.087 1.00 96.38 90 LYS A CA 1
ATOM 726 C C . LYS A 1 90 ? -2.772 -6.859 0.398 1.00 96.38 90 LYS A C 1
ATOM 728 O O . LYS A 1 90 ? -3.505 -7.004 1.377 1.00 96.38 90 LYS A O 1
ATOM 733 N N . ILE A 1 91 ? -2.852 -5.813 -0.429 1.00 96.56 91 ILE A N 1
ATOM 734 C CA . ILE A 1 91 ? -3.847 -4.740 -0.276 1.00 96.56 91 ILE A CA 1
ATOM 735 C C . ILE A 1 91 ? -5.274 -5.289 -0.397 1.00 96.56 91 ILE A C 1
ATOM 737 O O . ILE A 1 91 ? -6.076 -5.070 0.511 1.00 96.56 91 ILE A O 1
ATOM 741 N N . GLU A 1 92 ? -5.584 -6.071 -1.434 1.00 95.44 92 GLU A N 1
ATOM 742 C CA . GLU A 1 92 ? -6.929 -6.650 -1.597 1.00 95.44 92 GLU A CA 1
ATOM 743 C C . GLU A 1 92 ? -7.285 -7.601 -0.437 1.00 95.44 92 GLU A C 1
ATOM 745 O O . GLU A 1 92 ? -8.379 -7.532 0.119 1.00 95.44 92 GLU A O 1
ATOM 750 N N . LYS A 1 93 ? -6.330 -8.405 0.052 1.00 94.88 93 LYS A N 1
ATOM 751 C CA . LYS A 1 93 ? -6.551 -9.260 1.234 1.00 94.88 93 LYS A CA 1
ATOM 752 C C . LYS A 1 93 ? -6.876 -8.457 2.504 1.00 94.88 93 LYS A C 1
ATOM 754 O O . LYS A 1 93 ? -7.666 -8.903 3.341 1.00 94.88 93 LYS A O 1
ATOM 759 N N . LEU A 1 94 ? -6.236 -7.303 2.700 1.00 94.88 94 LEU A N 1
ATOM 760 C CA . LEU A 1 94 ? -6.500 -6.433 3.852 1.00 94.88 94 LEU A CA 1
ATOM 761 C C . LEU A 1 94 ? -7.854 -5.725 3.730 1.00 94.88 94 LEU A C 1
ATOM 763 O O . LEU A 1 94 ? -8.553 -5.569 4.734 1.00 94.88 94 LEU A O 1
ATOM 767 N N . LYS A 1 95 ? -8.259 -5.370 2.509 1.00 92.88 95 LYS A N 1
ATOM 768 C CA . LYS A 1 95 ? -9.560 -4.764 2.202 1.00 92.88 95 LYS A CA 1
ATOM 769 C C . LYS A 1 95 ? -10.729 -5.671 2.586 1.00 92.88 95 LYS A C 1
ATOM 771 O O . LYS A 1 95 ? -11.697 -5.204 3.181 1.00 92.88 95 LYS A O 1
ATOM 776 N N . ASP A 1 96 ? -10.600 -6.982 2.395 1.00 90.56 96 ASP A N 1
ATOM 777 C CA . ASP A 1 96 ? -11.613 -7.956 2.839 1.00 90.56 96 ASP A CA 1
ATOM 778 C C . ASP A 1 96 ? -11.781 -8.010 4.371 1.00 90.56 96 ASP A C 1
ATOM 780 O O . ASP A 1 96 ? -12.751 -8.559 4.901 1.00 90.56 96 ASP A O 1
ATOM 784 N N . SER A 1 97 ? -10.837 -7.432 5.120 1.00 88.25 97 SER A N 1
ATOM 785 C CA . SER A 1 97 ? -10.822 -7.442 6.583 1.00 88.25 97 SER A CA 1
ATOM 786 C C . SER A 1 97 ? -11.356 -6.162 7.237 1.00 88.25 97 SER A C 1
ATOM 788 O O . SER A 1 97 ? -11.425 -6.124 8.468 1.00 88.25 97 SER A O 1
ATOM 790 N N . ILE A 1 98 ? -11.785 -5.150 6.467 1.00 81.38 98 ILE A N 1
ATOM 791 C CA . ILE A 1 98 ? -12.202 -3.836 7.007 1.00 81.38 98 ILE A CA 1
ATOM 792 C C . ILE A 1 98 ? -13.355 -3.912 8.011 1.00 81.38 98 ILE A C 1
ATOM 794 O O . ILE A 1 98 ? -13.442 -3.095 8.920 1.00 81.38 98 ILE A O 1
ATOM 798 N N . ASN A 1 99 ? -14.243 -4.900 7.864 1.00 81.12 99 ASN A N 1
ATOM 799 C CA . ASN A 1 99 ? -15.421 -5.048 8.722 1.00 81.12 99 ASN A CA 1
ATOM 800 C C . ASN A 1 99 ? -15.106 -5.702 10.074 1.00 81.12 99 ASN A C 1
ATOM 802 O O . ASN A 1 99 ? -15.977 -5.742 10.935 1.00 81.12 99 ASN A O 1
ATOM 806 N N . LYS A 1 100 ? -13.901 -6.260 10.245 1.00 85.62 100 LYS A N 1
ATOM 807 C CA . LYS A 1 100 ? -13.541 -7.029 11.443 1.00 85.62 100 LYS A CA 1
ATOM 808 C C . LYS A 1 100 ? -12.939 -6.144 12.526 1.00 85.62 100 LYS A C 1
ATOM 810 O O . LYS A 1 100 ? -13.358 -6.220 13.671 1.00 85.62 100 LYS A O 1
ATOM 815 N N . ASP A 1 101 ? -11.939 -5.346 12.160 1.00 90.12 101 ASP A N 1
ATOM 816 C CA . ASP A 1 101 ? -11.209 -4.476 13.084 1.00 90.12 101 ASP A CA 1
ATOM 817 C C . ASP A 1 101 ? -10.438 -3.421 12.281 1.00 90.12 101 ASP A C 1
ATOM 819 O O . ASP A 1 101 ? -9.425 -3.734 11.646 1.00 90.12 101 ASP A O 1
ATOM 823 N N . ALA A 1 102 ? -10.934 -2.182 12.287 1.00 91.56 102 ALA A N 1
ATOM 824 C CA . ALA A 1 102 ? -10.349 -1.099 11.505 1.00 91.56 102 ALA A CA 1
ATOM 825 C C . ALA A 1 102 ? -8.939 -0.721 11.991 1.00 91.56 102 ALA A C 1
ATOM 827 O O . ALA A 1 102 ? -8.026 -0.538 11.186 1.00 91.56 102 ALA A O 1
ATOM 828 N N . MET A 1 103 ? -8.728 -0.673 13.307 1.00 94.31 103 MET A N 1
ATOM 829 C CA . MET A 1 103 ? -7.439 -0.285 13.882 1.00 94.31 103 MET A CA 1
ATOM 830 C C . MET A 1 103 ? -6.367 -1.337 13.626 1.00 94.31 103 MET A C 1
ATOM 832 O O . MET A 1 103 ? -5.219 -0.990 13.348 1.00 94.31 103 MET A O 1
ATOM 836 N N . ARG A 1 104 ? -6.723 -2.624 13.672 1.00 95.38 104 ARG A N 1
ATOM 837 C CA . ARG A 1 104 ? -5.804 -3.695 13.271 1.00 95.38 104 ARG A CA 1
ATOM 838 C C . ARG A 1 104 ? -5.414 -3.571 11.799 1.00 95.38 104 ARG A C 1
ATOM 840 O O . ARG A 1 104 ? -4.231 -3.672 11.490 1.00 95.38 104 ARG A O 1
ATOM 847 N N . VAL A 1 105 ? -6.373 -3.320 10.903 1.00 96.25 105 VAL A N 1
ATOM 848 C CA . VAL A 1 105 ? -6.084 -3.160 9.466 1.00 96.25 105 VAL A CA 1
ATOM 849 C C . VAL A 1 105 ? -5.190 -1.944 9.208 1.00 96.25 105 VAL A C 1
ATOM 851 O O . VAL A 1 105 ? -4.235 -2.068 8.448 1.00 96.25 105 VAL A O 1
ATOM 854 N N . LEU A 1 106 ? -5.423 -0.808 9.877 1.00 96.81 106 LEU A N 1
ATOM 855 C CA . LEU A 1 106 ? -4.546 0.368 9.775 1.00 96.81 106 LEU A CA 1
ATOM 856 C C . LEU A 1 106 ? -3.106 0.055 10.207 1.00 96.81 106 LEU A C 1
ATOM 858 O O . LEU A 1 106 ? -2.170 0.437 9.511 1.00 96.81 106 LEU A O 1
ATOM 862 N N . LYS A 1 107 ? -2.916 -0.679 11.314 1.00 96.94 107 LYS A N 1
ATOM 863 C CA . LYS A 1 107 ? -1.575 -1.076 11.790 1.00 96.94 107 LYS A CA 1
ATOM 864 C C . LYS A 1 107 ? -0.873 -2.005 10.806 1.00 96.94 107 LYS A C 1
ATOM 866 O O . LYS A 1 107 ? 0.320 -1.862 10.566 1.00 96.94 107 LYS A O 1
ATOM 871 N N . GLU A 1 108 ? -1.610 -2.958 10.238 1.00 97.19 108 GLU A N 1
ATOM 872 C CA . GLU A 1 108 ? -1.061 -3.862 9.227 1.00 97.19 108 GLU A CA 1
ATOM 873 C C . GLU A 1 108 ? -0.693 -3.125 7.934 1.00 97.19 108 GLU A C 1
ATOM 875 O O . GLU A 1 108 ? 0.314 -3.472 7.324 1.00 97.19 108 GLU A O 1
ATOM 880 N N . LEU A 1 109 ? -1.472 -2.116 7.527 1.00 97.56 109 LEU A N 1
ATOM 881 C CA . LEU A 1 109 ? -1.160 -1.280 6.365 1.00 97.56 109 LEU A CA 1
ATOM 882 C C . LEU A 1 109 ? 0.080 -0.406 6.588 1.00 97.56 109 LEU A C 1
ATOM 884 O O . LEU A 1 109 ? 0.904 -0.322 5.685 1.00 97.56 109 LEU A O 1
ATOM 888 N N . ASP A 1 110 ? 0.222 0.215 7.763 1.00 97.31 110 ASP A N 1
ATOM 889 C CA . ASP A 1 110 ? 1.378 1.053 8.127 1.00 97.31 110 ASP A CA 1
ATOM 890 C C . ASP A 1 110 ? 2.696 0.285 7.974 1.00 97.31 110 ASP A C 1
ATOM 892 O O . ASP A 1 110 ? 3.559 0.659 7.182 1.00 97.31 110 ASP A O 1
ATOM 896 N N . ILE A 1 111 ? 2.794 -0.8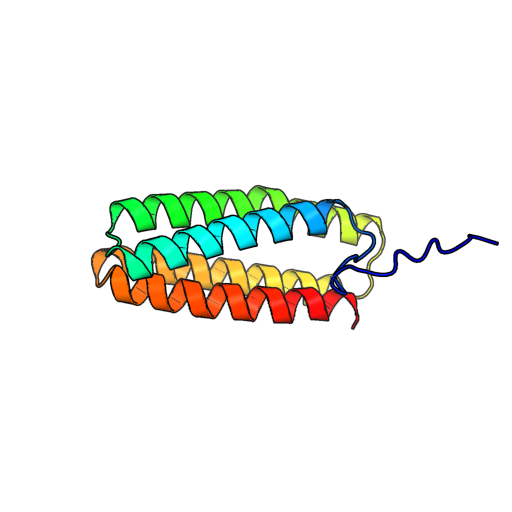63 8.651 1.00 96.75 111 ILE A N 1
ATOM 897 C CA . ILE A 1 111 ? 3.976 -1.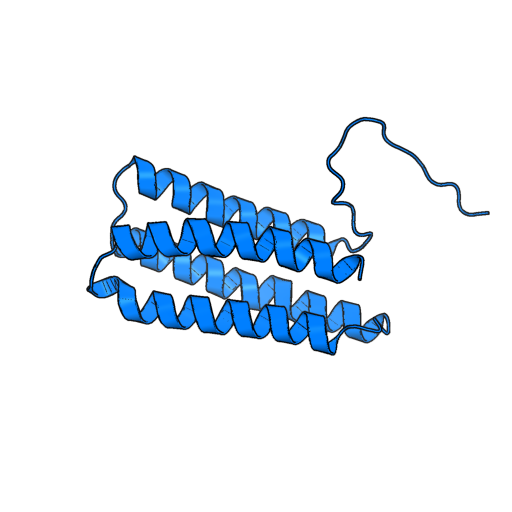731 8.595 1.00 96.75 111 ILE A CA 1
ATOM 898 C C . ILE A 1 111 ? 4.215 -2.209 7.161 1.00 96.75 111 ILE A C 1
ATOM 900 O O . ILE A 1 111 ? 5.320 -2.095 6.638 1.00 96.75 111 ILE A O 1
ATOM 904 N N . PHE A 1 112 ? 3.166 -2.709 6.502 1.00 97.31 112 PHE A N 1
ATOM 905 C CA . PHE A 1 112 ? 3.298 -3.298 5.177 1.00 97.31 112 PHE A CA 1
ATOM 906 C C . PHE A 1 112 ? 3.764 -2.297 4.115 1.00 97.31 112 PHE A C 1
ATOM 908 O O . PHE A 1 112 ? 4.632 -2.628 3.312 1.00 97.31 112 PHE A O 1
ATOM 915 N N . ILE A 1 113 ? 3.199 -1.086 4.092 1.00 95.81 113 ILE A N 1
ATOM 916 C CA . ILE A 1 113 ? 3.569 -0.069 3.101 1.00 95.81 113 ILE A CA 1
ATOM 917 C C . ILE A 1 113 ? 5.006 0.394 3.329 1.00 95.81 113 ILE A C 1
ATOM 919 O O . ILE A 1 113 ? 5.754 0.524 2.363 1.00 95.81 113 ILE A O 1
ATOM 923 N N . LEU A 1 114 ? 5.404 0.613 4.585 1.00 91.69 114 LEU A N 1
ATOM 924 C CA . LEU A 1 114 ? 6.765 1.034 4.902 1.00 91.69 114 LEU A CA 1
ATOM 925 C C . LEU A 1 114 ? 7.807 -0.007 4.480 1.00 91.69 114 LEU A C 1
ATOM 927 O O . LEU A 1 114 ? 8.854 0.365 3.952 1.00 91.69 114 LEU A O 1
ATOM 931 N N . ASP A 1 115 ? 7.535 -1.286 4.730 1.00 93.38 115 ASP A N 1
ATOM 932 C CA . ASP A 1 115 ? 8.445 -2.369 4.356 1.00 93.38 115 ASP A CA 1
ATOM 933 C C . ASP A 1 115 ? 8.494 -2.539 2.835 1.00 93.38 115 ASP A C 1
ATOM 935 O O . ASP A 1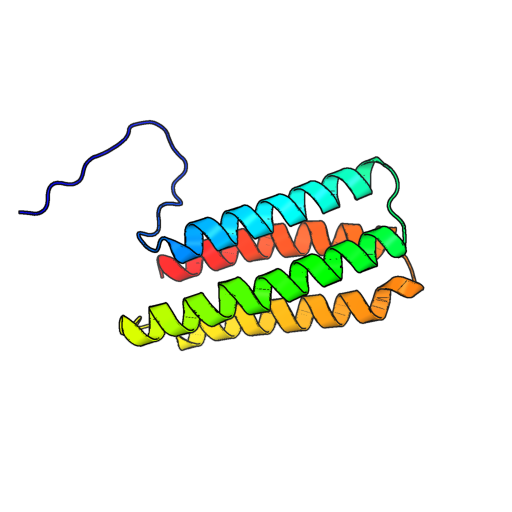 115 ? 9.578 -2.583 2.257 1.00 93.38 115 ASP A O 1
ATOM 939 N N . TRP A 1 116 ? 7.336 -2.515 2.167 1.00 95.00 116 TRP A N 1
ATOM 940 C CA . TRP A 1 116 ? 7.281 -2.657 0.715 1.00 95.00 116 TRP A CA 1
ATOM 941 C C . TRP A 1 116 ? 8.023 -1.538 -0.023 1.00 95.00 116 TRP A C 1
ATOM 943 O O . TRP A 1 116 ? 8.743 -1.831 -0.971 1.00 95.00 116 TRP A O 1
ATOM 953 N N . VAL A 1 117 ? 7.899 -0.276 0.413 1.00 89.94 117 VAL A N 1
ATOM 954 C CA . VAL A 1 117 ? 8.627 0.849 -0.208 1.00 89.94 117 VAL A CA 1
ATOM 955 C C . VAL A 1 117 ? 10.138 0.632 -0.135 1.00 89.94 117 VAL A C 1
ATOM 957 O O . VAL A 1 117 ? 10.824 0.783 -1.139 1.00 89.94 117 VAL A O 1
ATOM 960 N N . LYS A 1 118 ? 10.663 0.225 1.028 1.00 87.69 118 LYS A N 1
ATOM 961 C CA . LYS A 1 118 ? 12.105 -0.025 1.196 1.00 87.69 118 LYS A CA 1
ATOM 962 C C . LYS A 1 118 ? 12.597 -1.158 0.298 1.00 87.69 118 LYS A C 1
ATOM 964 O O . LYS A 1 118 ? 13.669 -1.049 -0.294 1.00 87.69 118 LYS A O 1
ATOM 969 N N . ASP A 1 119 ? 11.826 -2.239 0.219 1.00 88.25 119 ASP A N 1
ATOM 970 C CA . ASP A 1 119 ? 12.181 -3.405 -0.587 1.00 88.25 119 ASP A CA 1
ATOM 971 C C . ASP A 1 119 ? 12.092 -3.097 -2.090 1.00 88.25 119 ASP A C 1
ATOM 973 O 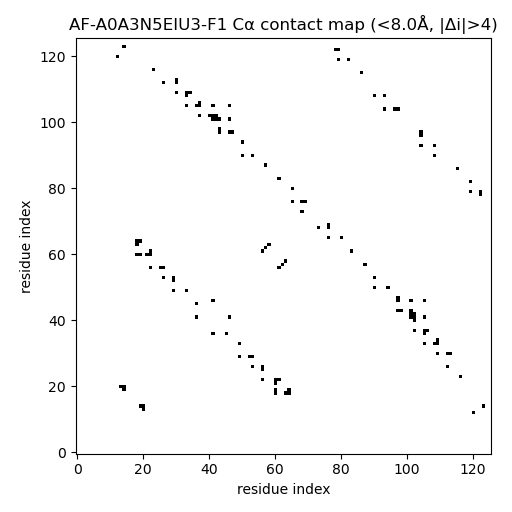O . ASP A 1 119 ? 12.946 -3.528 -2.862 1.00 88.25 119 ASP A O 1
ATOM 977 N N . HIS A 1 120 ? 11.094 -2.318 -2.513 1.00 86.62 120 HIS A N 1
ATOM 978 C CA . HIS A 1 120 ? 10.896 -1.909 -3.906 1.00 86.62 120 HIS A CA 1
ATOM 979 C C . HIS A 1 120 ? 11.959 -0.910 -4.383 1.00 86.62 120 HIS A C 1
ATOM 981 O O . HIS A 1 120 ? 12.544 -1.097 -5.446 1.00 86.62 120 HIS A O 1
ATOM 987 N N . GLU A 1 121 ? 12.343 0.069 -3.560 1.00 81.12 121 GLU A N 1
ATOM 988 C CA . GLU A 1 121 ? 13.481 0.952 -3.867 1.00 81.12 121 GLU A CA 1
ATOM 989 C C . GLU A 1 121 ? 14.788 0.156 -4.071 1.00 81.12 121 GLU A C 1
ATOM 991 O O . GLU A 1 121 ? 15.644 0.519 -4.888 1.00 81.12 121 GLU A O 1
ATOM 996 N N . ALA A 1 122 ? 14.946 -0.970 -3.367 1.00 80.31 122 ALA A N 1
ATOM 997 C CA . ALA A 1 122 ? 16.099 -1.846 -3.527 1.00 80.31 122 ALA A CA 1
ATOM 998 C C . ALA A 1 122 ? 16.079 -2.642 -4.846 1.00 80.31 122 ALA A C 1
ATOM 1000 O O . ALA A 1 122 ? 17.159 -2.921 -5.375 1.00 80.31 122 ALA A O 1
ATOM 1001 N N . THR A 1 123 ? 14.910 -2.963 -5.423 1.00 76.69 123 THR A N 1
ATOM 1002 C CA . THR A 1 123 ? 14.845 -3.734 -6.681 1.00 76.69 123 THR A CA 1
ATOM 1003 C C . THR A 1 123 ? 15.422 -2.976 -7.871 1.00 76.69 123 THR A C 1
ATOM 1005 O O . THR A 1 123 ? 15.949 -3.602 -8.784 1.00 76.69 123 THR A O 1
ATOM 1008 N N . TYR A 1 124 ? 15.433 -1.642 -7.842 1.00 71.62 124 TYR A N 1
ATOM 1009 C CA . TYR A 1 124 ? 16.041 -0.819 -8.895 1.00 71.62 124 TYR A CA 1
ATOM 1010 C C . TYR A 1 124 ? 17.566 -0.877 -8.958 1.00 71.62 124 TYR A C 1
ATOM 1012 O O . TYR A 1 124 ? 18.144 -0.602 -10.010 1.00 71.62 124 TYR A O 1
ATOM 1020 N N . ASN A 1 125 ? 18.214 -1.207 -7.841 1.00 65.50 125 ASN A N 1
ATOM 1021 C CA . ASN A 1 125 ? 19.671 -1.237 -7.714 1.00 65.50 125 ASN A CA 1
ATOM 1022 C C . ASN A 1 125 ? 20.249 -2.661 -7.803 1.00 65.50 125 ASN A C 1
ATOM 1024 O O . ASN A 1 125 ? 21.458 -2.830 -7.624 1.00 65.50 125 ASN A O 1
ATOM 1028 N N . ALA A 1 126 ? 19.390 -3.660 -8.024 1.00 55.31 126 ALA A N 1
ATOM 1029 C CA . ALA A 1 126 ? 19.727 -5.081 -8.076 1.00 55.31 126 ALA A CA 1
ATOM 1030 C C . ALA A 1 126 ? 20.038 -5.569 -9.498 1.00 55.31 126 ALA A C 1
ATOM 1032 O O . ALA A 1 126 ? 19.454 -5.029 -10.468 1.00 55.31 126 ALA A O 1
#

Solvent-accessible surface area (backbone atoms only — not comparable to full-atom values): 7459 Å² total; per-residue (Å²): 136,86,82,82,83,83,77,96,80,74,77,100,70,82,65,97,44,80,62,53,60,54,35,54,53,52,52,51,54,52,46,53,50,44,54,50,30,70,74,74,67,50,45,56,67,57,49,52,52,50,52,50,52,51,50,53,43,50,66,65,29,55,53,52,45,53,55,50,39,60,74,71,63,47,89,60,51,70,63,54,51,50,54,51,50,52,51,53,54,52,51,56,60,49,60,76,41,45,89,78,42,36,61,60,46,45,54,54,48,48,56,48,52,57,51,48,53,57,55,54,64,48,59,77,80,106

pLDDT: mean 84.63, std 18.75, range [31.33, 98.0]

Mean predicted aligned error: 7.43 Å

Nearest PDB structures (foldseek):
  3waq-assembly1_A  TM=8.694E-01  e=5.716E-03  Nitratidesulfovibrio vulgaris str. Hildenborough
  5xnl-assembly1_q  TM=5.931E-01  e=6.224E-01  Pisum sativum
  3ls1-assembly2_B  TM=5.488E-01  e=2.237E+00  Synechocystis sp. PCC 6803
  5wiu-assembly1_A  TM=5.187E-01  e=6.850E+00  Homo sapiens
  7n8o-assembly1_Q  TM=3.725E-01  e=5.247E+00  Synechocystis sp. PCC 6803 substr. Kazusa

Sequence (126 aa):
MVTTNSNPNGSKADTNIPLDDKGHRKLIEIHSHIKNLLNSGGNKNDLTEIFFALSYFYENYLIKEEILLKRMGYPNLECHSESHKTFIRKIEKLKDSINKDAMRVLKELDIFILDWVKDHEATYNA

Foldseek 3Di:
DDDDDDDPDDDPQPPVPVLVVVLLVLLVVLLVLLVVCLVVPHALVSLVVSLVSVVCSLVPRVVVVLVVCVVVPPPCSVVLVVLSVVVVVVSVVLNVCRVPDVSVSSVVSNVVSVVSSVVNSVSSVD

Radius of gyration: 16.25 Å; Cα contacts (8 Å, |Δi|>4): 73; chains: 1; bounding box: 46×28×39 Å